Protein AF-A0A1E8CJ26-F1 (afdb_monomer_lite)

Foldseek 3Di:
DLLVLLVVLLVLLVVLQVVLVVLVVVLVVLVPDPDDPVNVVSVVVSVVSSVVSNVSSVVSNVSSCCSNVVVVPPPDD

Structure (mmCIF, N/CA/C/O backbone):
data_AF-A0A1E8CJ26-F1
#
_entry.id   AF-A0A1E8CJ26-F1
#
loop_
_atom_site.group_PDB
_atom_site.id
_atom_site.type_symbol
_atom_site.label_atom_id
_atom_site.label_alt_id
_atom_site.label_comp_id
_atom_site.label_asym_id
_atom_site.label_entity_id
_atom_site.label_seq_id
_atom_site.pdbx_PDB_ins_code
_atom_site.Cartn_x
_atom_site.Cartn_y
_atom_site.Cartn_z
_atom_site.occupancy
_atom_site.B_iso_or_equiv
_atom_site.auth_seq_id
_atom_site.auth_comp_id
_atom_site.auth_asym_id
_atom_site.auth_atom_id
_atom_site.pdbx_PDB_model_num
ATOM 1 N N . MET A 1 1 ? -10.593 2.060 24.907 1.00 62.72 1 MET A N 1
ATOM 2 C CA . MET A 1 1 ? -9.351 1.583 24.246 1.00 62.72 1 MET A CA 1
ATOM 3 C C . MET A 1 1 ? -9.593 0.904 22.892 1.00 62.72 1 MET A C 1
ATOM 5 O O . MET A 1 1 ? -8.818 1.139 21.975 1.00 62.72 1 MET A O 1
ATOM 9 N N . GLN A 1 2 ? -10.669 0.125 22.706 1.00 72.94 2 GLN A N 1
ATOM 10 C CA . GLN A 1 2 ? -10.915 -0.608 21.449 1.00 72.94 2 GLN A CA 1
ATOM 11 C C . GLN A 1 2 ? -11.098 0.279 20.199 1.00 72.94 2 GLN A C 1
ATOM 13 O O . GLN A 1 2 ? -10.572 -0.061 19.142 1.00 72.94 2 GLN A O 1
ATOM 18 N N . LYS A 1 3 ? -11.749 1.447 20.324 1.00 75.69 3 LYS A N 1
ATOM 19 C CA . LYS A 1 3 ? -11.895 2.429 19.228 1.00 75.69 3 LYS A CA 1
ATOM 20 C C . LYS A 1 3 ? -10.549 2.993 18.749 1.00 75.69 3 LYS A C 1
ATOM 22 O O . LYS A 1 3 ? -10.290 3.011 17.552 1.00 75.69 3 LYS A O 1
ATOM 27 N N . ILE A 1 4 ? -9.673 3.378 19.684 1.00 84.00 4 ILE A N 1
ATOM 28 C CA . ILE A 1 4 ? -8.311 3.867 19.391 1.00 84.00 4 ILE A CA 1
ATOM 29 C C . ILE A 1 4 ? -7.519 2.780 18.664 1.00 84.00 4 ILE A C 1
ATOM 31 O O . ILE A 1 4 ? -6.913 3.037 17.629 1.00 84.00 4 ILE A O 1
ATOM 35 N N . MET A 1 5 ? -7.601 1.539 19.149 1.00 82.50 5 MET A N 1
ATOM 36 C CA . MET A 1 5 ? -6.945 0.405 18.504 1.00 82.50 5 MET A CA 1
ATOM 37 C C . MET A 1 5 ? -7.499 0.158 17.094 1.00 82.50 5 MET A C 1
ATOM 39 O O . MET A 1 5 ? -6.738 -0.112 16.175 1.00 82.50 5 MET A O 1
ATOM 43 N N . GLY A 1 6 ? -8.806 0.315 16.877 1.00 83.69 6 GLY A N 1
ATOM 44 C CA . GLY A 1 6 ? -9.403 0.238 15.543 1.00 83.69 6 GLY A CA 1
ATOM 45 C C . GLY A 1 6 ? -8.884 1.310 14.575 1.00 83.69 6 GLY A C 1
ATOM 46 O O . GLY A 1 6 ? -8.576 0.985 13.429 1.00 83.69 6 GLY A O 1
ATOM 47 N N . ILE A 1 7 ? -8.709 2.551 15.045 1.00 88.50 7 ILE A N 1
ATOM 48 C CA . ILE A 1 7 ? -8.126 3.651 14.256 1.00 88.50 7 ILE A CA 1
ATOM 49 C C . ILE A 1 7 ? -6.672 3.339 13.892 1.00 88.50 7 ILE A C 1
ATOM 51 O O . ILE A 1 7 ? -6.305 3.449 12.727 1.00 88.50 7 ILE A O 1
ATOM 55 N N . VAL A 1 8 ? -5.860 2.875 14.847 1.00 89.88 8 VAL A N 1
ATOM 56 C CA . VAL A 1 8 ? -4.456 2.495 14.596 1.00 89.88 8 VAL A CA 1
ATOM 57 C C . VAL A 1 8 ? -4.356 1.405 13.523 1.00 89.88 8 VAL A C 1
ATOM 59 O O . VAL A 1 8 ? -3.542 1.510 12.609 1.00 89.88 8 VAL A O 1
ATOM 62 N N . PHE A 1 9 ? -5.220 0.388 13.579 1.00 85.19 9 PHE A N 1
ATOM 63 C CA . PHE A 1 9 ? -5.263 -0.674 12.569 1.00 85.19 9 PHE A CA 1
ATOM 64 C C . PHE A 1 9 ? -5.665 -0.155 11.177 1.00 85.19 9 PHE A C 1
ATOM 66 O O . PHE A 1 9 ? -5.113 -0.610 10.175 1.00 85.19 9 PHE A O 1
ATOM 73 N N . LEU A 1 10 ? -6.585 0.813 11.096 1.00 87.62 10 LEU A N 1
ATOM 74 C CA . LEU A 1 10 ? -6.935 1.462 9.828 1.00 87.62 10 LEU A CA 1
ATOM 75 C C . LEU A 1 10 ? -5.791 2.318 9.275 1.00 87.62 10 LEU A C 1
ATOM 77 O O . LEU A 1 10 ? -5.533 2.274 8.074 1.00 87.62 10 LEU A O 1
ATOM 81 N N . VAL A 1 11 ? -5.080 3.050 10.133 1.00 91.38 11 VAL A N 1
ATOM 82 C CA . VAL A 1 11 ? -3.922 3.857 9.725 1.00 91.38 11 VAL A CA 1
ATOM 83 C C . VAL A 1 11 ? -2.798 2.963 9.204 1.00 91.38 11 VAL A C 1
ATOM 85 O O . VAL A 1 11 ? -2.302 3.201 8.106 1.00 91.38 11 VAL A O 1
ATOM 88 N N . LEU A 1 12 ? -2.440 1.884 9.912 1.00 89.94 12 LEU A N 1
ATOM 89 C CA . LEU A 1 12 ? -1.439 0.933 9.409 1.00 89.94 12 LEU A CA 1
ATOM 90 C C . LEU A 1 12 ? -1.876 0.271 8.094 1.00 89.94 12 LEU A C 1
ATOM 92 O O . LEU A 1 12 ? -1.043 0.036 7.221 1.00 89.94 12 LEU A O 1
ATOM 96 N N . SER A 1 13 ? -3.169 -0.026 7.937 1.00 88.69 13 SER A N 1
ATOM 97 C CA . SER A 1 13 ? -3.704 -0.547 6.679 1.00 88.69 13 SER A CA 1
ATOM 98 C C . SER A 1 13 ? -3.484 0.434 5.524 1.00 88.69 13 SER A C 1
ATOM 100 O O . SER A 1 13 ? -2.972 0.038 4.476 1.00 88.69 13 SER A O 1
ATOM 102 N N . ALA A 1 14 ? -3.789 1.717 5.734 1.00 88.94 14 ALA A N 1
ATOM 103 C CA . ALA A 1 14 ? -3.544 2.762 4.745 1.00 88.94 14 ALA A CA 1
ATOM 104 C C . ALA A 1 14 ? -2.050 2.888 4.407 1.00 88.94 14 ALA A C 1
ATOM 106 O O . ALA A 1 14 ? -1.695 2.968 3.233 1.00 88.94 14 ALA A O 1
ATOM 107 N N . ILE A 1 15 ? -1.168 2.815 5.410 1.00 92.69 15 ILE A N 1
ATOM 108 C CA . ILE A 1 15 ? 0.289 2.830 5.204 1.00 92.69 15 ILE A CA 1
ATOM 109 C C . ILE A 1 15 ? 0.737 1.641 4.345 1.00 92.69 15 ILE A C 1
ATOM 111 O O . ILE A 1 15 ? 1.546 1.829 3.441 1.00 92.69 15 ILE A O 1
ATOM 115 N N . CYS A 1 16 ? 0.192 0.439 4.561 1.00 90.56 16 CYS A N 1
ATOM 116 C CA . CYS A 1 16 ? 0.518 -0.731 3.737 1.00 90.56 16 CYS A CA 1
ATOM 117 C C . CYS A 1 16 ? 0.136 -0.526 2.264 1.00 90.56 16 CYS A C 1
ATOM 119 O O . CYS A 1 16 ? 0.891 -0.908 1.372 1.00 90.56 16 CYS A O 1
ATOM 121 N N . VAL A 1 17 ? -1.013 0.104 2.003 1.00 89.44 17 VAL A N 1
ATOM 122 C CA . VAL A 1 17 ? -1.448 0.433 0.637 1.00 89.44 17 VAL A CA 1
ATOM 123 C C . VAL A 1 17 ? -0.527 1.483 0.013 1.00 89.44 17 VAL A C 1
ATOM 125 O O . VAL A 1 17 ? -0.083 1.301 -1.117 1.00 89.44 17 VAL A O 1
ATOM 128 N N . ILE A 1 18 ? -0.186 2.545 0.747 1.00 92.00 18 ILE A N 1
ATOM 129 C CA . ILE A 1 18 ? 0.740 3.584 0.270 1.00 92.00 18 ILE A CA 1
ATOM 130 C C . ILE A 1 18 ? 2.115 2.980 -0.039 1.00 92.00 18 ILE A C 1
ATOM 132 O O . ILE A 1 18 ? 2.674 3.246 -1.099 1.00 92.00 18 ILE A O 1
ATOM 136 N N . ALA A 1 19 ? 2.638 2.125 0.843 1.00 89.31 19 ALA A N 1
ATOM 137 C CA . ALA A 1 19 ? 3.903 1.432 0.634 1.00 89.31 19 ALA A CA 1
ATOM 138 C C . ALA A 1 19 ? 3.868 0.568 -0.635 1.00 89.31 19 ALA A C 1
ATOM 140 O O . ALA A 1 19 ? 4.772 0.673 -1.457 1.00 89.31 19 ALA A O 1
ATOM 141 N N . ALA A 1 20 ? 2.798 -0.207 -0.845 1.00 89.31 20 ALA A N 1
ATOM 142 C CA . ALA A 1 20 ? 2.615 -1.008 -2.053 1.00 89.31 20 ALA A CA 1
ATOM 143 C C . ALA A 1 20 ? 2.614 -0.150 -3.334 1.00 89.31 20 ALA A C 1
ATOM 145 O O . ALA A 1 20 ? 3.253 -0.513 -4.321 1.00 89.31 20 ALA A O 1
ATOM 146 N N . VAL A 1 21 ? 1.949 1.010 -3.310 1.00 90.94 21 VAL A N 1
ATOM 147 C CA . VAL A 1 21 ? 1.930 1.956 -4.439 1.00 90.94 21 VAL A CA 1
ATOM 148 C C . VAL A 1 21 ? 3.321 2.534 -4.702 1.00 90.94 21 VAL A C 1
ATOM 150 O O . VAL A 1 21 ? 3.771 2.541 -5.845 1.00 90.94 21 VAL A O 1
ATOM 153 N N . LEU A 1 22 ? 4.037 2.969 -3.662 1.00 90.88 22 LEU A N 1
ATOM 154 C CA . LEU A 1 22 ? 5.404 3.483 -3.797 1.00 90.88 22 LEU A CA 1
ATOM 155 C C . LEU A 1 22 ? 6.366 2.416 -4.334 1.00 90.88 22 LEU A C 1
ATOM 157 O O . LEU A 1 22 ? 7.200 2.714 -5.188 1.00 90.88 22 LEU A O 1
ATOM 161 N N . THR A 1 23 ? 6.233 1.164 -3.888 1.00 89.06 23 THR A N 1
ATOM 162 C CA . THR A 1 23 ? 7.004 0.041 -4.434 1.00 89.06 23 THR A CA 1
ATOM 163 C C . THR A 1 23 ? 6.677 -0.191 -5.909 1.00 89.06 23 THR A C 1
ATOM 165 O O . THR A 1 23 ? 7.598 -0.369 -6.698 1.00 89.06 23 THR A O 1
ATOM 168 N N . ALA A 1 24 ? 5.406 -0.115 -6.315 1.00 85.75 24 ALA A N 1
ATOM 169 C CA . ALA A 1 24 ? 5.017 -0.247 -7.721 1.00 85.75 24 ALA A CA 1
ATOM 170 C C . ALA A 1 24 ? 5.575 0.887 -8.602 1.00 85.75 24 ALA A C 1
ATOM 172 O O . ALA A 1 24 ? 6.027 0.635 -9.718 1.00 85.75 24 ALA A O 1
ATOM 173 N N . ILE A 1 25 ? 5.600 2.124 -8.098 1.00 87.88 25 ILE A N 1
ATOM 174 C CA . ILE A 1 25 ? 6.202 3.270 -8.798 1.00 87.88 25 ILE A CA 1
ATOM 175 C C . ILE A 1 25 ? 7.712 3.060 -8.971 1.00 87.88 25 ILE A C 1
ATOM 177 O O . ILE A 1 25 ? 8.230 3.194 -10.079 1.00 87.88 25 ILE A O 1
ATOM 181 N N . ASN A 1 26 ? 8.412 2.667 -7.901 1.00 86.06 26 ASN A N 1
ATOM 182 C CA . ASN A 1 26 ? 9.837 2.328 -7.965 1.00 86.06 26 ASN A CA 1
ATOM 183 C C . ASN A 1 26 ? 10.112 1.200 -8.967 1.00 86.06 26 ASN A C 1
ATOM 185 O O . ASN A 1 26 ? 11.110 1.241 -9.688 1.00 86.06 26 ASN A O 1
ATOM 189 N N . LEU A 1 27 ? 9.207 0.226 -9.054 1.00 82.50 27 LEU A N 1
ATOM 190 C CA . LEU A 1 27 ? 9.309 -0.867 -10.006 1.00 82.50 27 LEU A CA 1
ATOM 191 C C . LEU A 1 27 ? 9.154 -0.396 -11.462 1.00 82.50 27 LEU A C 1
ATOM 193 O O . LEU A 1 27 ? 9.889 -0.849 -12.339 1.00 82.50 27 LEU A O 1
ATOM 197 N N . GLY A 1 28 ? 8.246 0.551 -11.716 1.00 81.94 28 GLY A N 1
ATOM 198 C CA . GLY A 1 28 ? 8.090 1.196 -13.021 1.00 81.94 28 GLY A CA 1
ATOM 199 C C . GLY A 1 28 ? 9.353 1.938 -13.463 1.00 81.94 28 GLY A C 1
ATOM 200 O O . GLY A 1 28 ? 9.767 1.816 -14.613 1.00 81.94 28 GLY A O 1
ATOM 201 N N . PHE A 1 29 ? 10.034 2.627 -12.541 1.00 80.94 29 PHE A N 1
ATOM 202 C CA . PHE A 1 29 ? 11.336 3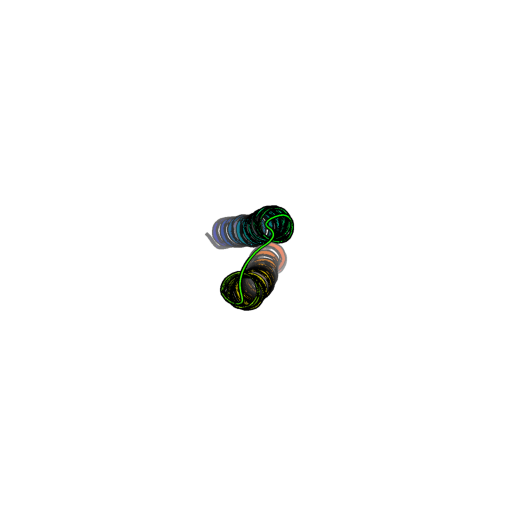.233 -12.837 1.00 80.94 29 PHE A CA 1
ATOM 203 C C . PHE A 1 29 ? 12.411 2.181 -13.136 1.00 80.94 29 PHE A C 1
ATOM 205 O O . PHE A 1 29 ? 13.197 2.364 -14.064 1.00 80.94 29 PHE A O 1
ATOM 212 N N . ILE A 1 30 ? 12.415 1.047 -12.430 1.00 77.12 30 ILE A N 1
ATOM 213 C CA . ILE A 1 30 ? 13.327 -0.069 -12.723 1.00 77.12 30 ILE A CA 1
ATOM 214 C C . ILE A 1 30 ? 13.049 -0.690 -14.106 1.00 77.12 30 ILE A C 1
ATOM 216 O O . ILE A 1 30 ? 14.010 -1.027 -14.792 1.00 77.12 30 ILE A O 1
ATOM 220 N N . MET A 1 31 ? 11.787 -0.774 -14.566 1.00 69.06 31 MET A N 1
ATOM 221 C CA . MET A 1 31 ? 11.450 -1.266 -15.924 1.00 69.06 31 MET A CA 1
ATOM 222 C C . MET A 1 31 ? 12.117 -0.456 -17.033 1.00 69.06 31 MET A C 1
ATOM 224 O O . MET A 1 31 ? 12.399 -0.997 -18.098 1.00 69.06 31 MET A O 1
ATOM 228 N N . THR A 1 32 ? 12.352 0.836 -16.803 1.00 74.06 32 THR A N 1
ATOM 229 C CA . THR A 1 32 ? 12.954 1.716 -17.813 1.00 74.06 32 THR A CA 1
ATOM 230 C C . THR A 1 32 ? 14.466 1.558 -17.944 1.00 74.06 32 THR A C 1
ATOM 232 O O . THR A 1 32 ? 15.041 2.107 -18.882 1.00 74.06 32 THR A O 1
ATOM 235 N N . ARG A 1 33 ? 15.126 0.806 -17.049 1.00 68.00 33 ARG A N 1
ATOM 236 C CA . ARG A 1 33 ? 16.553 0.503 -17.191 1.00 68.00 33 ARG A CA 1
ATOM 237 C C . ARG A 1 33 ? 16.737 -0.672 -18.161 1.00 68.00 33 ARG A C 1
ATOM 239 O O . ARG A 1 33 ? 16.319 -1.784 -17.836 1.00 68.00 33 ARG A O 1
ATOM 246 N N . PRO A 1 34 ? 17.394 -0.468 -19.318 1.00 61.66 34 PRO A N 1
ATOM 247 C CA . PRO A 1 34 ? 17.902 -1.583 -20.097 1.00 61.66 34 PRO A CA 1
ATOM 248 C C . PRO A 1 34 ? 19.057 -2.171 -19.288 1.00 61.66 34 PRO A C 1
ATOM 250 O O . PRO A 1 34 ? 20.021 -1.458 -19.056 1.00 61.66 34 PRO A O 1
ATOM 253 N N . ASP A 1 35 ? 18.899 -3.371 -18.720 1.00 62.75 35 ASP A N 1
ATOM 254 C CA . ASP A 1 35 ? 19.965 -4.374 -18.542 1.00 62.75 35 ASP A CA 1
ATOM 255 C C . ASP A 1 35 ? 19.656 -5.423 -17.456 1.00 62.75 35 ASP A C 1
ATOM 257 O O . ASP A 1 35 ? 19.270 -5.110 -16.334 1.00 62.75 35 ASP A O 1
ATOM 261 N N . SER A 1 36 ? 20.018 -6.668 -17.793 1.00 58.00 36 SER A N 1
ATOM 262 C CA . SER A 1 36 ? 20.378 -7.793 -16.913 1.00 58.00 36 SER A CA 1
ATOM 263 C C . SER A 1 36 ? 19.271 -8.580 -16.191 1.00 58.00 36 SER A C 1
ATOM 265 O O . SER A 1 36 ? 18.365 -8.048 -15.566 1.00 58.00 36 SER A O 1
ATOM 267 N N . ILE A 1 37 ? 19.429 -9.910 -16.193 1.00 62.56 37 ILE A N 1
ATOM 268 C CA . ILE A 1 37 ? 18.617 -10.938 -15.501 1.00 62.56 37 ILE A CA 1
ATOM 269 C C . ILE A 1 37 ? 18.296 -10.578 -14.029 1.00 62.56 37 ILE A C 1
ATOM 271 O O . ILE A 1 37 ? 17.264 -10.988 -13.494 1.00 62.56 37 ILE A O 1
ATOM 275 N N . SER A 1 38 ? 19.133 -9.768 -13.371 1.00 70.31 38 SER A N 1
ATOM 276 C CA . SER A 1 38 ? 18.905 -9.268 -12.008 1.00 70.31 38 SER A CA 1
ATOM 277 C C . SER A 1 38 ? 17.668 -8.372 -11.877 1.00 70.31 38 SER A C 1
ATOM 279 O O . SER A 1 38 ? 17.006 -8.395 -10.838 1.00 70.31 38 SER A O 1
ATOM 281 N N . VAL A 1 39 ? 17.311 -7.637 -12.930 1.00 72.69 39 VAL A N 1
ATOM 282 C CA . VAL A 1 39 ? 16.118 -6.792 -12.980 1.00 72.69 39 VAL A CA 1
ATOM 283 C C . VAL A 1 39 ? 14.855 -7.660 -12.937 1.00 72.69 39 VAL A C 1
ATOM 285 O O . VAL A 1 39 ? 13.958 -7.380 -12.146 1.00 72.69 39 VAL A O 1
ATOM 288 N N . ALA A 1 40 ? 14.825 -8.790 -13.657 1.00 75.75 40 ALA A N 1
ATOM 289 C CA . ALA A 1 40 ? 13.728 -9.766 -13.598 1.00 75.75 40 ALA A CA 1
ATOM 290 C C . ALA A 1 40 ? 13.539 -10.371 -12.193 1.00 75.75 40 ALA A C 1
ATOM 292 O O . ALA A 1 40 ? 12.412 -10.509 -11.718 1.00 75.75 40 ALA A O 1
ATOM 293 N N . ASN A 1 41 ? 14.629 -10.674 -11.484 1.00 81.31 41 ASN A N 1
ATOM 294 C CA . ASN A 1 41 ? 14.548 -11.135 -10.096 1.00 81.31 41 ASN A CA 1
ATOM 295 C C . ASN A 1 41 ? 14.018 -10.036 -9.152 1.00 81.31 41 ASN A C 1
ATOM 297 O O . ASN A 1 41 ? 13.213 -10.314 -8.262 1.00 81.31 41 ASN A O 1
ATOM 301 N N . ALA A 1 42 ? 14.411 -8.776 -9.373 1.00 82.31 42 ALA A N 1
ATOM 302 C CA . ALA A 1 42 ? 13.866 -7.639 -8.634 1.00 82.31 42 ALA A CA 1
ATOM 303 C C . ALA A 1 42 ? 12.360 -7.441 -8.897 1.00 82.31 42 ALA A C 1
ATOM 305 O O . ALA A 1 42 ? 11.635 -7.123 -7.957 1.00 82.31 42 ALA A O 1
ATOM 306 N N . PHE A 1 43 ? 11.867 -7.709 -10.115 1.00 82.38 43 PHE A N 1
ATOM 307 C CA . PHE A 1 43 ? 10.429 -7.717 -10.426 1.00 82.38 43 PHE A CA 1
ATOM 308 C C . PHE A 1 43 ? 9.658 -8.711 -9.575 1.00 82.38 43 PHE A C 1
ATOM 310 O O . PHE A 1 43 ? 8.674 -8.339 -8.937 1.00 82.38 43 PHE A O 1
ATOM 317 N N . VAL A 1 44 ? 10.115 -9.961 -9.539 1.00 86.75 44 VAL A N 1
ATOM 318 C CA . VAL A 1 44 ? 9.450 -11.009 -8.759 1.00 86.75 44 VAL A CA 1
ATOM 319 C C . VAL A 1 44 ? 9.484 -10.660 -7.270 1.00 86.75 44 VAL A C 1
ATOM 321 O O . VAL A 1 44 ? 8.448 -10.702 -6.609 1.00 86.75 44 VAL A O 1
ATOM 324 N N . GLY A 1 45 ? 10.640 -10.233 -6.752 1.00 86.94 45 GLY A N 1
ATOM 325 C CA . GLY A 1 45 ? 10.782 -9.824 -5.354 1.00 86.94 45 GLY A CA 1
ATOM 326 C C . GLY A 1 45 ? 9.861 -8.660 -4.976 1.00 86.94 45 GLY A C 1
ATOM 327 O O . GLY A 1 45 ? 9.135 -8.741 -3.986 1.00 86.94 45 GLY A O 1
ATOM 328 N N . GLN A 1 46 ? 9.830 -7.596 -5.782 1.00 87.31 46 GLN A N 1
ATOM 329 C CA . GLN A 1 46 ? 8.976 -6.434 -5.522 1.00 87.31 46 GLN A CA 1
ATOM 330 C C . GLN A 1 46 ? 7.490 -6.758 -5.684 1.00 87.31 46 GLN A C 1
ATOM 332 O O . GLN A 1 46 ? 6.680 -6.277 -4.894 1.00 87.31 46 GLN A O 1
ATOM 337 N N . PHE A 1 47 ? 7.121 -7.622 -6.631 1.00 88.31 47 PHE A N 1
ATOM 338 C CA . PHE A 1 47 ? 5.745 -8.090 -6.773 1.00 88.31 47 PHE A CA 1
ATOM 339 C C . PHE A 1 47 ? 5.269 -8.847 -5.526 1.00 88.31 47 PHE A C 1
ATOM 341 O O . PHE A 1 47 ? 4.191 -8.559 -5.006 1.00 88.31 47 PHE A O 1
ATOM 348 N N . VAL A 1 48 ? 6.091 -9.755 -4.988 1.00 92.12 48 VAL A N 1
ATOM 349 C CA . VAL A 1 48 ? 5.778 -10.475 -3.742 1.00 92.12 48 VAL A CA 1
ATOM 350 C C . VAL A 1 48 ? 5.615 -9.503 -2.568 1.00 92.12 48 VAL A C 1
ATOM 352 O O . VAL A 1 48 ? 4.673 -9.644 -1.789 1.00 92.12 48 VAL A O 1
ATOM 355 N N . VAL A 1 49 ? 6.473 -8.482 -2.464 1.00 90.38 49 VAL A N 1
ATOM 356 C CA . VAL A 1 49 ? 6.370 -7.439 -1.426 1.00 90.38 49 VAL A CA 1
ATOM 357 C C . VAL A 1 49 ? 5.072 -6.638 -1.558 1.00 90.38 49 VAL A C 1
ATOM 359 O O . VAL A 1 49 ? 4.381 -6.438 -0.560 1.00 90.38 49 VAL A O 1
ATOM 362 N N . ILE A 1 50 ? 4.700 -6.228 -2.775 1.00 91.25 50 ILE A N 1
ATOM 363 C CA . ILE A 1 50 ? 3.449 -5.505 -3.053 1.00 91.25 50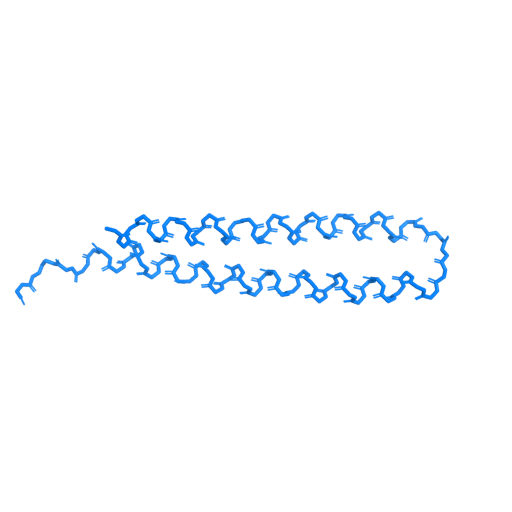 ILE A CA 1
ATOM 364 C C . ILE A 1 50 ? 2.244 -6.354 -2.637 1.00 91.25 50 ILE A C 1
ATOM 366 O O . ILE A 1 50 ? 1.386 -5.887 -1.887 1.00 91.25 50 ILE A O 1
ATOM 370 N N . VAL A 1 51 ? 2.187 -7.615 -3.074 1.00 92.75 51 VAL A N 1
ATOM 371 C CA . VAL A 1 51 ? 1.088 -8.529 -2.730 1.00 92.75 51 VAL A CA 1
ATOM 372 C C . VAL A 1 51 ? 1.023 -8.753 -1.219 1.00 92.75 51 VAL A C 1
ATOM 374 O O . VAL A 1 51 ? -0.054 -8.647 -0.633 1.00 92.75 51 VAL A O 1
ATOM 377 N N . GLY A 1 52 ? 2.163 -8.995 -0.568 1.00 92.38 52 GLY A N 1
ATOM 378 C CA . GLY A 1 52 ? 2.246 -9.162 0.883 1.00 92.38 52 GLY A CA 1
ATOM 379 C C . GLY A 1 52 ? 1.731 -7.939 1.644 1.00 92.38 52 GLY A C 1
ATOM 380 O O . GLY A 1 52 ? 0.908 -8.081 2.551 1.00 92.38 52 GLY A O 1
ATOM 381 N N . ALA A 1 53 ? 2.137 -6.736 1.233 1.00 89.69 53 ALA A N 1
ATOM 382 C CA . ALA A 1 53 ? 1.677 -5.482 1.823 1.00 89.69 53 ALA A CA 1
ATOM 383 C C . ALA A 1 53 ? 0.166 -5.273 1.632 1.00 89.69 53 ALA A C 1
ATOM 385 O O . ALA A 1 53 ? -0.525 -4.896 2.578 1.00 89.69 53 ALA A O 1
ATOM 386 N N . LEU A 1 54 ? -0.383 -5.574 0.451 1.00 90.94 54 LEU A N 1
ATOM 387 C CA . LEU A 1 54 ? -1.822 -5.462 0.194 1.00 90.94 54 LEU A CA 1
ATOM 388 C C . LEU A 1 54 ? -2.641 -6.476 1.005 1.00 90.94 54 LEU A C 1
ATOM 390 O O . LEU A 1 54 ? -3.687 -6.123 1.556 1.00 90.94 54 LEU A O 1
ATOM 394 N N . VAL A 1 55 ? -2.171 -7.722 1.118 1.00 94.38 55 VAL A N 1
ATOM 395 C CA . VAL A 1 55 ? -2.818 -8.758 1.939 1.00 94.38 55 VAL A CA 1
ATOM 396 C C . VAL A 1 55 ? -2.801 -8.353 3.411 1.00 94.38 55 VAL A C 1
ATOM 398 O O . VAL A 1 55 ? -3.849 -8.371 4.063 1.00 94.38 55 VAL A O 1
ATOM 401 N N . LEU A 1 56 ? -1.647 -7.918 3.921 1.00 89.25 56 LEU A N 1
ATOM 402 C CA . LEU A 1 56 ? -1.508 -7.440 5.293 1.00 89.25 56 LEU A CA 1
ATOM 403 C C . LEU A 1 56 ? -2.412 -6.225 5.544 1.00 89.25 56 LEU A C 1
ATOM 405 O O . LEU A 1 56 ? -3.193 -6.217 6.496 1.00 89.25 56 LEU A O 1
ATOM 409 N N . GLY A 1 57 ? -2.395 -5.247 4.637 1.00 89.00 57 GLY A N 1
ATOM 410 C CA . GLY A 1 57 ? -3.268 -4.078 4.678 1.00 89.00 57 GLY A CA 1
ATOM 411 C C . GLY A 1 57 ? -4.747 -4.461 4.721 1.00 89.00 57 GLY A C 1
ATOM 412 O O . GLY A 1 57 ? -5.502 -3.903 5.518 1.00 89.00 57 GLY A O 1
ATOM 413 N N . ARG A 1 58 ? -5.171 -5.465 3.947 1.00 91.25 58 ARG A N 1
ATOM 414 C CA . ARG A 1 58 ? -6.556 -5.959 3.945 1.00 91.25 58 ARG A CA 1
ATOM 415 C C . ARG A 1 58 ? -6.943 -6.644 5.256 1.00 91.25 58 ARG A C 1
ATOM 417 O O . ARG A 1 58 ? -8.060 -6.437 5.732 1.00 91.25 58 ARG A O 1
ATOM 424 N N . ILE A 1 59 ? -6.041 -7.42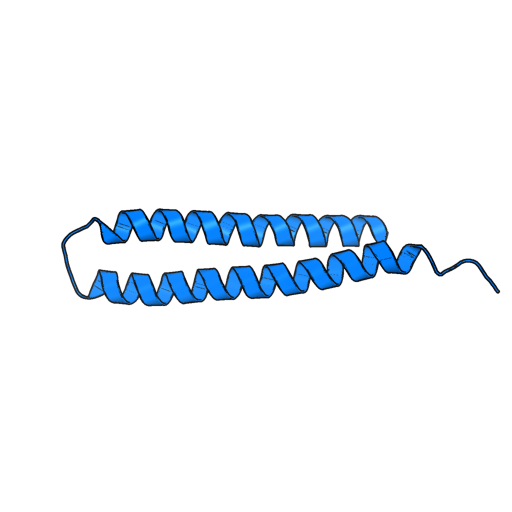1 5.856 1.00 91.81 59 ILE A N 1
ATOM 425 C CA . ILE A 1 59 ? -6.257 -8.039 7.175 1.00 91.81 59 ILE A CA 1
ATOM 426 C C . ILE A 1 59 ? -6.414 -6.952 8.241 1.00 91.81 59 ILE A C 1
ATOM 428 O O . ILE A 1 59 ? -7.383 -6.969 9.005 1.00 91.81 59 ILE A O 1
ATOM 432 N N . LEU A 1 60 ? -5.511 -5.969 8.252 1.00 87.31 60 LEU A N 1
ATOM 433 C CA . LEU A 1 60 ? -5.548 -4.860 9.201 1.00 87.31 60 LEU A CA 1
ATOM 434 C C . LEU A 1 60 ? -6.803 -4.001 9.037 1.00 87.31 60 LEU A C 1
ATOM 436 O O . LEU A 1 60 ? -7.415 -3.632 10.037 1.00 87.31 60 LEU A O 1
ATOM 440 N N . TYR A 1 61 ? -7.246 -3.760 7.802 1.00 87.31 61 TYR A N 1
ATOM 441 C CA . TYR A 1 61 ? -8.494 -3.052 7.522 1.00 87.31 61 TYR A CA 1
ATOM 442 C C . TYR A 1 61 ? -9.704 -3.776 8.119 1.00 87.31 61 TYR A C 1
ATOM 444 O O . TYR A 1 61 ? -10.541 -3.166 8.788 1.00 87.31 61 TYR A O 1
ATOM 452 N N . ARG A 1 62 ? -9.786 -5.097 7.912 1.00 88.50 62 ARG A N 1
ATOM 453 C CA . ARG A 1 62 ? -10.887 -5.927 8.420 1.00 88.50 62 ARG A CA 1
ATOM 454 C C . ARG A 1 62 ? -10.900 -5.953 9.948 1.00 88.50 62 ARG A C 1
ATOM 456 O O . ARG A 1 62 ? -11.959 -5.785 10.550 1.00 88.50 62 ARG A O 1
ATOM 463 N N . ALA A 1 63 ? -9.728 -6.088 10.569 1.00 85.88 63 ALA A N 1
ATOM 464 C CA . ALA A 1 63 ? -9.573 -6.042 12.020 1.00 85.88 63 ALA A CA 1
ATOM 465 C C . ALA A 1 63 ? -9.911 -4.655 12.602 1.00 85.88 63 ALA A C 1
ATOM 467 O O . ALA A 1 63 ? -10.604 -4.562 13.614 1.00 85.88 63 ALA A O 1
ATOM 468 N N . GLY A 1 64 ? -9.469 -3.576 11.950 1.00 84.12 64 GLY A N 1
ATOM 469 C CA . GLY A 1 64 ? -9.767 -2.198 12.342 1.00 84.12 64 GLY A CA 1
ATOM 470 C C . GLY A 1 64 ? -11.262 -1.891 12.279 1.00 84.12 64 GLY A C 1
ATOM 471 O O . GLY A 1 64 ? -11.837 -1.418 13.260 1.00 84.12 64 GLY A O 1
ATOM 472 N N . ARG A 1 65 ? -11.925 -2.256 11.171 1.00 84.00 65 ARG A N 1
ATOM 473 C CA . ARG A 1 65 ? -13.383 -2.116 11.019 1.00 84.00 65 ARG A CA 1
ATOM 474 C C . ARG A 1 65 ? -14.171 -2.942 12.023 1.00 84.00 65 ARG A C 1
ATOM 476 O O . ARG A 1 65 ? -15.147 -2.429 12.553 1.00 84.00 65 ARG A O 1
ATOM 483 N N . GLY A 1 66 ? -13.753 -4.173 12.313 1.00 82.69 66 GLY A N 1
ATOM 484 C CA . GLY A 1 66 ? -14.409 -5.008 13.323 1.00 82.69 66 GLY A CA 1
ATOM 485 C C . GLY A 1 66 ? -14.376 -4.372 14.715 1.00 82.69 66 GLY A C 1
ATOM 486 O O . GLY A 1 66 ? -15.379 -4.367 15.420 1.00 82.69 66 GLY A O 1
ATOM 487 N N . ARG A 1 67 ? -13.252 -3.747 15.085 1.00 80.88 67 ARG A N 1
ATOM 488 C CA . ARG A 1 67 ? -13.104 -3.064 16.382 1.00 80.88 67 ARG A CA 1
ATOM 489 C C . ARG A 1 67 ? -13.831 -1.720 16.460 1.00 80.88 67 ARG A C 1
ATOM 491 O O . ARG A 1 67 ? -14.235 -1.316 17.547 1.00 80.88 67 ARG A O 1
ATOM 498 N N . LEU A 1 68 ? -14.010 -1.040 15.327 1.00 75.38 68 LEU A N 1
ATOM 499 C CA . LEU A 1 68 ? -14.768 0.212 15.245 1.00 75.38 68 LEU A CA 1
ATOM 500 C C . LEU A 1 68 ? -16.283 -0.018 15.162 1.00 75.38 68 LEU A C 1
ATOM 502 O O . LEU A 1 68 ? -17.029 0.682 15.836 1.00 75.38 68 LEU A O 1
ATOM 506 N N . GLY A 1 69 ? -16.730 -1.012 14.389 1.00 66.06 69 GLY A N 1
ATOM 507 C CA . GLY A 1 69 ? -18.144 -1.363 14.219 1.00 66.06 69 GLY A CA 1
ATOM 508 C C . GLY A 1 69 ? -18.726 -2.195 15.367 1.00 66.06 69 GLY A C 1
ATOM 509 O O . GLY A 1 69 ? -19.900 -2.050 15.685 1.00 66.06 69 GLY A O 1
ATOM 510 N N . GLY A 1 70 ? -17.909 -3.003 16.052 1.00 54.78 70 GLY A N 1
ATOM 511 C CA . GLY A 1 70 ? -18.328 -3.762 17.238 1.00 54.78 70 GLY A CA 1
ATOM 512 C C . GLY A 1 70 ? -18.563 -2.908 18.492 1.00 54.78 70 GLY A C 1
ATOM 513 O O . GLY A 1 70 ? -19.070 -3.411 19.484 1.00 54.78 70 GLY A O 1
ATOM 514 N N . SER A 1 71 ? -18.230 -1.612 18.462 1.00 51.28 71 SER A N 1
ATOM 515 C CA . SER A 1 71 ? -18.462 -0.687 19.584 1.00 51.28 71 SER A CA 1
ATOM 516 C C . SER A 1 71 ? -19.860 -0.039 19.588 1.00 51.28 71 SER A C 1
ATOM 518 O O . SER A 1 71 ? -20.086 0.860 20.396 1.00 51.28 71 SER A O 1
ATOM 520 N N . THR A 1 72 ? -20.774 -0.452 18.702 1.00 49.59 72 THR A N 1
ATOM 521 C CA . THR A 1 72 ? -22.155 0.076 18.632 1.00 49.59 72 THR A CA 1
ATOM 522 C C . THR A 1 72 ? -23.215 -0.951 19.072 1.00 49.59 72 THR A C 1
ATOM 524 O O . THR A 1 72 ? -24.390 -0.624 19.116 1.00 49.59 72 THR A O 1
ATOM 527 N N . GLY A 1 73 ? -22.826 -2.173 19.457 1.00 48.44 73 GLY A N 1
ATOM 528 C CA . GLY A 1 73 ? -23.753 -3.236 19.885 1.00 48.44 73 GLY A CA 1
ATOM 529 C C . GLY A 1 73 ? -23.517 -3.732 21.312 1.00 48.44 73 GLY A C 1
ATOM 530 O O . GLY A 1 73 ? -23.475 -4.935 21.530 1.00 48.44 73 GLY A O 1
ATOM 531 N N . GLY A 1 74 ? -23.280 -2.825 22.262 1.00 47.72 74 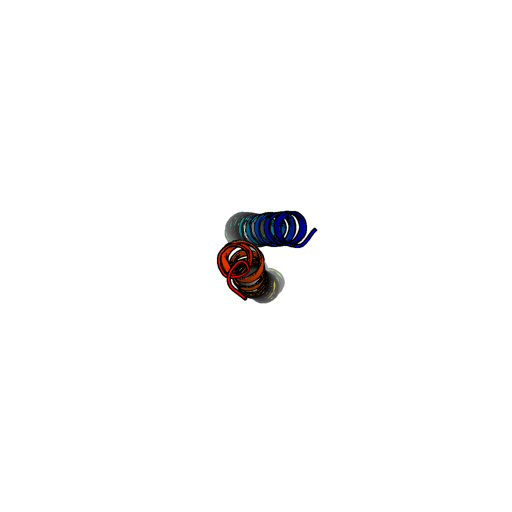GLY A N 1
ATOM 532 C CA . GLY A 1 74 ? -22.957 -3.164 23.653 1.00 47.72 74 GLY A CA 1
ATOM 533 C C . GLY A 1 74 ? -23.578 -2.189 24.647 1.00 47.72 74 GLY A C 1
ATOM 534 O O . GLY A 1 74 ? -22.880 -1.570 25.445 1.00 47.72 74 GLY A O 1
ATOM 535 N N . SER A 1 75 ? -24.883 -1.984 24.530 1.00 50.81 75 SER A N 1
ATOM 536 C CA . SER A 1 75 ? -25.746 -1.405 25.558 1.00 50.81 75 SER A CA 1
ATOM 537 C C . SER A 1 75 ? -27.128 -1.980 25.309 1.00 50.81 75 SER A C 1
ATOM 539 O O . SER A 1 75 ? -27.892 -1.359 24.593 1.00 50.81 75 SER A O 1
ATOM 541 N N . ASP A 1 76 ? -27.365 -3.205 25.775 1.00 44.75 76 ASP A N 1
ATOM 542 C CA . ASP A 1 76 ? -28.689 -3.713 26.148 1.00 44.75 76 ASP A CA 1
ATOM 543 C C . ASP A 1 76 ? -28.506 -5.062 26.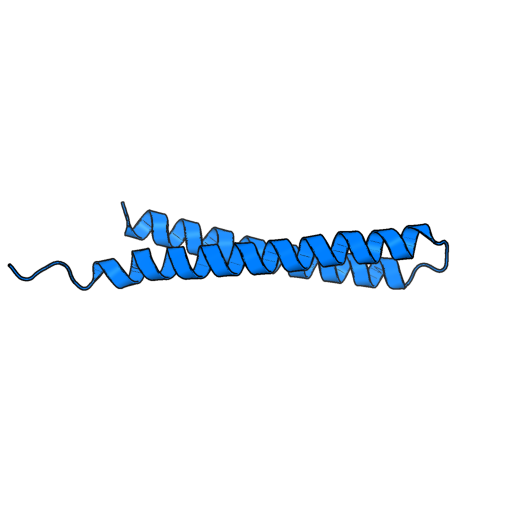871 1.00 44.75 76 ASP A C 1
ATOM 545 O O . ASP A 1 76 ? -28.154 -6.059 26.244 1.00 44.75 76 ASP A O 1
ATOM 549 N N . ASN A 1 77 ? -28.714 -5.004 28.196 1.00 45.53 77 ASN A N 1
ATOM 550 C CA . ASN A 1 77 ? -28.780 -6.058 29.229 1.00 45.53 77 ASN A CA 1
ATOM 551 C C . ASN A 1 77 ? -27.653 -7.098 29.325 1.00 45.53 77 ASN A C 1
ATOM 553 O O . ASN A 1 77 ? -27.751 -8.175 28.697 1.00 45.53 77 ASN A O 1
#

Radius of gyration: 18.15 Å; chains: 1; bounding box: 49×15×49 Å

pLDDT: mean 79.85, std 13.5, range [44.75, 94.38]

Secondary struct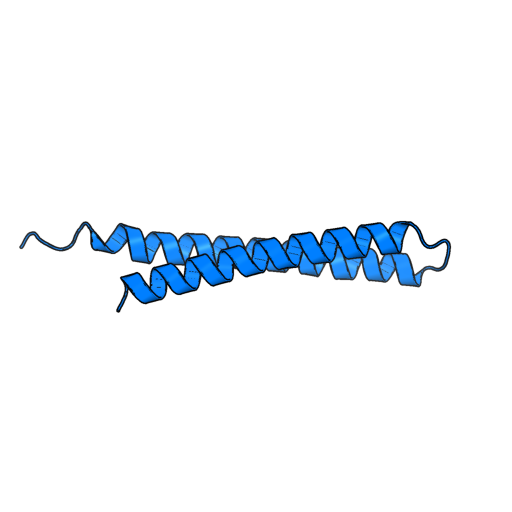ure (DSSP, 8-state):
-HHHHHHHHHHHHHHHHHHHHHHHHHHHHHHTS---HHHHHHHHHHHHHHHHHHHHHHHHHHHHHHHHHGGGS----

Sequence (77 aa):
MQKIMGIVFLVLSAICVIAAVLTAINLGFIMTRPDSISVANAFVGQFVVIVGALVLGRILYRAGRGRLGGSTGGSDN

Organism: NCBI:txid1524254